Protein AF-A0A2S6CZ53-F1 (afdb_monomer_lite)

Structure (mmCIF, N/CA/C/O backbone):
data_AF-A0A2S6CZ53-F1
#
_entry.id   AF-A0A2S6CZ53-F1
#
loop_
_atom_site.group_PDB
_atom_site.id
_atom_site.type_symbol
_atom_site.label_atom_id
_atom_site.label_alt_id
_atom_site.label_comp_id
_atom_site.label_asym_id
_atom_site.label_entity_id
_atom_site.label_seq_id
_atom_site.pdbx_PDB_ins_code
_atom_site.Cartn_x
_atom_site.Cartn_y
_atom_site.Cartn_z
_atom_site.occupancy
_atom_site.B_iso_or_equiv
_atom_site.auth_seq_id
_atom_site.auth_comp_id
_atom_site.auth_asym_id
_atom_site.auth_atom_id
_atom_site.pdbx_PDB_model_num
ATOM 1 N N . ALA A 1 1 ? 1.372 1.011 5.822 1.00 97.00 1 ALA A N 1
ATOM 2 C CA . ALA A 1 1 ? -0.094 0.784 5.801 1.00 97.00 1 ALA A CA 1
ATOM 3 C C . ALA A 1 1 ? -0.378 -0.574 5.166 1.00 97.00 1 ALA A C 1
ATOM 5 O O . ALA A 1 1 ? 0.564 -1.188 4.672 1.00 97.00 1 ALA A O 1
ATOM 6 N N . LYS A 1 2 ? -1.626 -1.045 5.174 1.00 97.81 2 LYS A N 1
ATOM 7 C CA . LYS A 1 2 ? -2.056 -2.232 4.426 1.00 97.81 2 LYS A CA 1
ATOM 8 C C . LYS A 1 2 ? -3.212 -1.873 3.495 1.00 97.81 2 LYS A C 1
ATOM 10 O O . LYS A 1 2 ? -4.165 -1.236 3.931 1.00 97.81 2 LYS A O 1
ATOM 15 N N . LEU A 1 3 ? -3.111 -2.246 2.227 1.00 98.12 3 LEU A N 1
ATOM 16 C CA . LEU A 1 3 ? -4.155 -2.060 1.228 1.00 98.12 3 LEU A CA 1
ATOM 17 C C . LEU A 1 3 ? -5.274 -3.078 1.473 1.00 98.12 3 LEU A C 1
ATOM 19 O O . LEU A 1 3 ? -5.036 -4.284 1.450 1.00 98.12 3 LEU A O 1
ATOM 23 N N . ILE A 1 4 ? -6.482 -2.581 1.727 1.00 98.19 4 ILE A N 1
ATOM 24 C CA . ILE A 1 4 ? -7.693 -3.396 1.892 1.00 98.19 4 ILE A CA 1
ATOM 25 C C . ILE A 1 4 ? -8.440 -3.500 0.562 1.00 98.19 4 ILE A C 1
ATOM 27 O O . ILE A 1 4 ? -8.948 -4.563 0.219 1.00 98.19 4 ILE A O 1
ATOM 31 N N . ASN A 1 5 ? -8.496 -2.397 -0.188 1.00 98.25 5 ASN A N 1
ATOM 32 C CA . ASN A 1 5 ? -9.111 -2.334 -1.508 1.00 98.25 5 ASN A CA 1
ATOM 33 C C . ASN A 1 5 ? -8.467 -1.230 -2.356 1.00 98.25 5 ASN A C 1
ATOM 35 O O . ASN A 1 5 ? -8.011 -0.227 -1.804 1.00 98.25 5 ASN A O 1
ATOM 39 N N . GLY A 1 6 ? -8.499 -1.392 -3.676 1.00 97.88 6 GLY A N 1
ATOM 40 C CA . GLY A 1 6 ? -7.944 -0.454 -4.649 1.00 97.88 6 GLY A CA 1
ATOM 41 C C . GLY A 1 6 ? -6.620 -0.916 -5.251 1.00 97.88 6 GLY A C 1
ATOM 42 O O . GLY A 1 6 ? -6.154 -2.029 -5.005 1.00 97.88 6 GLY A O 1
ATOM 43 N N . VAL A 1 7 ? -6.026 -0.049 -6.064 1.00 98.12 7 VAL A N 1
ATOM 44 C CA . VAL A 1 7 ? -4.782 -0.293 -6.793 1.00 98.12 7 VAL A CA 1
ATOM 45 C C . VAL A 1 7 ? -3.814 0.846 -6.501 1.00 98.12 7 VAL A C 1
ATOM 47 O O . VAL A 1 7 ? -4.178 2.018 -6.592 1.00 98.12 7 VAL A O 1
ATOM 50 N N . ILE A 1 8 ? -2.573 0.504 -6.162 1.00 97.94 8 ILE A N 1
ATOM 51 C CA . ILE A 1 8 ? -1.494 1.456 -5.887 1.00 97.94 8 ILE A CA 1
ATOM 52 C C . ILE A 1 8 ? -0.230 1.040 -6.641 1.00 97.94 8 ILE A C 1
ATOM 54 O O . ILE A 1 8 ? 0.044 -0.153 -6.780 1.00 97.94 8 ILE A O 1
ATOM 58 N N . ASP A 1 9 ? 0.546 2.017 -7.095 1.00 97.94 9 ASP A N 1
ATOM 59 C CA . ASP A 1 9 ? 1.925 1.830 -7.537 1.00 97.94 9 ASP A CA 1
ATOM 60 C C . ASP A 1 9 ? 2.863 2.168 -6.376 1.00 97.94 9 ASP A C 1
ATOM 62 O O . ASP A 1 9 ? 2.805 3.261 -5.818 1.00 97.94 9 ASP A O 1
ATOM 66 N N . GLN A 1 10 ? 3.715 1.218 -6.001 1.00 97.81 10 GLN A N 1
ATOM 67 C CA . GLN A 1 10 ? 4.782 1.420 -5.020 1.00 97.81 10 GLN A CA 1
ATOM 68 C C . GLN A 1 10 ? 6.134 0.932 -5.547 1.00 97.81 10 GLN A C 1
ATOM 70 O O . GLN A 1 10 ? 6.976 0.468 -4.783 1.00 97.81 10 GLN A O 1
ATOM 75 N N . SER A 1 11 ? 6.340 0.988 -6.862 1.00 96.81 11 SER A N 1
ATOM 76 C CA . SER A 1 11 ? 7.559 0.524 -7.533 1.00 96.81 11 SER A CA 1
ATOM 77 C C . SER A 1 11 ? 8.841 1.218 -7.050 1.00 96.81 11 SER A C 1
ATOM 79 O O . SER A 1 11 ? 9.913 0.616 -7.095 1.00 96.81 11 SER A O 1
ATOM 81 N N . GLU A 1 12 ? 8.743 2.442 -6.523 1.00 96.62 12 GLU A N 1
ATOM 82 C CA . GLU A 1 12 ? 9.872 3.180 -5.940 1.00 96.62 12 GLU A CA 1
ATOM 83 C C . GLU A 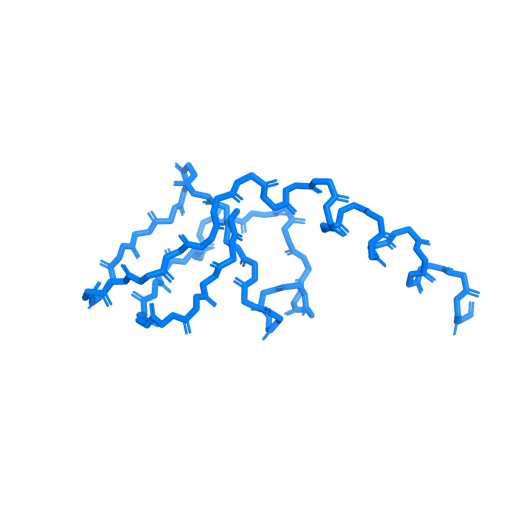1 12 ? 10.264 2.705 -4.529 1.00 96.62 12 GLU A C 1
ATOM 85 O O . GLU A 1 12 ? 11.349 3.030 -4.033 1.00 96.62 12 GLU A O 1
ATOM 90 N N . GLN A 1 13 ? 9.411 1.917 -3.867 1.00 95.25 13 GLN A N 1
ATOM 91 C CA . GLN A 1 13 ? 9.679 1.414 -2.524 1.00 95.25 13 GLN A CA 1
ATOM 92 C C . GLN A 1 13 ? 10.795 0.352 -2.545 1.00 95.25 13 GLN A C 1
ATOM 94 O O . GLN A 1 13 ? 10.833 -0.517 -3.416 1.00 95.25 13 GLN A O 1
ATOM 99 N N . LYS A 1 14 ? 11.680 0.366 -1.539 1.00 94.81 14 LYS A N 1
ATOM 100 C CA . LYS A 1 14 ? 12.802 -0.593 -1.411 1.00 94.81 14 LYS A CA 1
ATOM 101 C C . LYS A 1 14 ? 12.847 -1.363 -0.086 1.00 94.81 14 LYS A C 1
ATOM 103 O O . LYS A 1 14 ? 13.773 -2.134 0.137 1.00 94.81 14 LYS A O 1
ATOM 108 N N . PHE A 1 15 ? 11.894 -1.121 0.808 1.00 93.50 15 PHE A N 1
ATOM 109 C CA . PHE A 1 15 ? 11.882 -1.657 2.169 1.00 93.50 15 PHE A CA 1
ATOM 110 C C . PHE A 1 15 ? 11.181 -3.019 2.264 1.00 93.50 15 PHE A C 1
ATOM 112 O O . PHE A 1 15 ? 11.696 -3.941 2.890 1.00 93.50 15 PHE A O 1
ATOM 119 N N . LEU A 1 16 ? 10.016 -3.154 1.630 1.00 94.75 16 LEU A N 1
ATOM 120 C CA . LEU A 1 16 ? 9.202 -4.364 1.660 1.00 94.75 16 LEU A CA 1
ATOM 121 C C . LEU A 1 16 ? 9.772 -5.439 0.738 1.00 94.75 16 LEU A C 1
ATOM 123 O O . LEU A 1 16 ? 10.161 -5.174 -0.402 1.00 94.75 16 LEU A O 1
ATOM 127 N N . ARG A 1 17 ? 9.736 -6.675 1.221 1.00 94.19 17 ARG A N 1
ATOM 128 C CA . ARG A 1 17 ? 10.028 -7.895 0.471 1.00 94.19 17 ARG A CA 1
ATOM 129 C C . ARG A 1 17 ? 8.822 -8.286 -0.394 1.00 94.19 17 ARG A C 1
ATOM 131 O O . ARG A 1 17 ? 7.690 -7.941 -0.047 1.00 94.19 17 ARG A O 1
ATOM 138 N N . PRO A 1 18 ? 9.008 -9.088 -1.460 1.00 93.56 18 PRO A N 1
ATOM 139 C CA . PRO A 1 18 ? 7.915 -9.471 -2.362 1.00 93.56 18 PRO A CA 1
ATOM 140 C C . PRO A 1 18 ? 6.691 -10.077 -1.659 1.00 93.56 18 PRO A C 1
ATOM 142 O O . PRO A 1 18 ? 5.558 -9.758 -2.001 1.00 93.56 18 PRO A O 1
ATOM 145 N N . GLN A 1 19 ? 6.905 -10.898 -0.628 1.00 93.00 19 GLN A N 1
ATOM 146 C CA . GLN A 1 19 ? 5.826 -11.503 0.162 1.00 93.0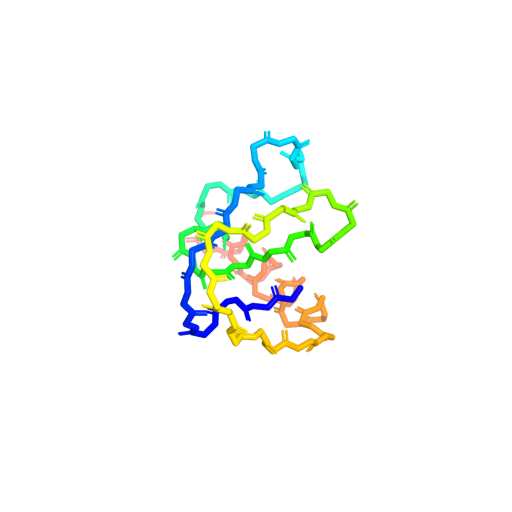0 19 GLN A CA 1
ATOM 147 C C . GLN A 1 19 ? 5.036 -10.491 1.008 1.00 93.00 19 GLN A C 1
ATOM 149 O O . GLN A 1 19 ? 3.837 -10.652 1.203 1.00 93.00 19 GLN A O 1
ATOM 154 N N . GLU A 1 20 ? 5.684 -9.426 1.487 1.00 95.06 20 GLU A N 1
ATOM 155 C CA . GLU A 1 20 ? 5.028 -8.362 2.254 1.00 95.06 20 GLU A CA 1
ATOM 156 C C . GLU A 1 20 ? 4.192 -7.481 1.318 1.00 95.06 20 GLU A C 1
ATOM 158 O O . GLU A 1 20 ? 3.065 -7.119 1.648 1.00 95.06 20 GLU A O 1
ATOM 163 N N . ILE A 1 21 ? 4.696 -7.223 0.106 1.00 95.25 21 ILE A N 1
ATOM 164 C CA . ILE A 1 21 ? 3.933 -6.566 -0.962 1.00 95.25 21 ILE A CA 1
ATOM 165 C C . ILE A 1 21 ? 2.708 -7.409 -1.338 1.00 95.25 21 ILE A C 1
ATOM 167 O O . ILE A 1 21 ? 1.598 -6.887 -1.385 1.00 95.25 21 ILE A O 1
ATOM 171 N N . ALA A 1 22 ? 2.884 -8.720 -1.541 1.00 94.12 22 ALA A N 1
ATOM 172 C CA . ALA A 1 22 ? 1.790 -9.642 -1.854 1.00 94.12 22 ALA A CA 1
ATOM 173 C C . ALA A 1 22 ? 0.751 -9.746 -0.723 1.00 94.12 22 ALA A C 1
ATOM 175 O O . ALA A 1 22 ? -0.436 -9.916 -0.986 1.00 94.12 22 ALA A O 1
ATOM 176 N N . ALA A 1 23 ? 1.173 -9.584 0.535 1.00 95.19 23 ALA A N 1
ATOM 177 C CA . ALA A 1 23 ? 0.279 -9.486 1.689 1.00 95.19 23 ALA A CA 1
ATOM 178 C C . ALA A 1 23 ? -0.452 -8.130 1.789 1.00 95.19 23 ALA A C 1
ATOM 180 O O . ALA A 1 23 ? -1.223 -7.918 2.727 1.00 95.19 23 ALA A O 1
ATOM 181 N N . GLY A 1 24 ? -0.224 -7.216 0.841 1.00 96.50 24 GLY A N 1
ATOM 182 C CA . GLY A 1 24 ? -0.891 -5.924 0.740 1.00 96.50 24 GLY A CA 1
ATOM 183 C C . GLY A 1 24 ? -0.226 -4.810 1.545 1.00 96.50 24 GLY A C 1
ATOM 184 O O . GLY A 1 24 ? -0.850 -3.771 1.741 1.00 96.50 24 GLY A O 1
ATOM 185 N N . TYR A 1 25 ? 1.001 -4.979 2.048 1.00 97.62 25 TYR A N 1
ATOM 186 C CA . TYR A 1 25 ? 1.688 -3.886 2.739 1.00 97.62 25 TYR A CA 1
ATOM 187 C C . TYR A 1 25 ? 2.136 -2.795 1.764 1.00 97.62 25 TYR A C 1
ATOM 189 O O . TYR A 1 25 ? 2.593 -3.066 0.652 1.00 97.62 25 TYR A O 1
ATOM 197 N N . VAL A 1 26 ? 2.001 -1.550 2.226 1.00 97.69 26 VAL A N 1
ATOM 198 C CA . VAL A 1 26 ? 2.246 -0.337 1.443 1.00 97.69 26 VAL A CA 1
ATOM 199 C C . VAL A 1 26 ? 3.135 0.648 2.201 1.00 97.69 26 VAL A C 1
ATOM 201 O O . VAL A 1 26 ? 2.834 0.990 3.357 1.00 97.69 26 VAL A O 1
ATOM 204 N N . VAL A 1 27 ? 4.188 1.145 1.539 1.00 97.44 27 VAL A N 1
ATOM 205 C CA . VAL A 1 27 ? 5.052 2.233 2.039 1.00 97.44 27 VAL A CA 1
ATOM 206 C C . VAL A 1 27 ? 4.513 3.579 1.555 1.00 97.44 27 VAL A C 1
ATOM 208 O O . VAL A 1 27 ? 4.845 4.071 0.479 1.00 97.44 27 VAL A O 1
ATOM 211 N N . THR A 1 28 ? 3.660 4.194 2.369 1.00 96.94 28 THR A N 1
ATOM 212 C CA . THR A 1 28 ? 2.824 5.336 1.962 1.00 96.94 28 THR A CA 1
ATOM 213 C C . THR A 1 28 ? 3.586 6.593 1.538 1.00 96.94 28 THR A C 1
ATOM 215 O O . THR A 1 28 ? 3.007 7.412 0.840 1.00 96.94 28 THR A O 1
ATOM 218 N N . CYS A 1 29 ? 4.850 6.778 1.934 1.00 96.31 29 CYS A N 1
ATOM 219 C CA . CYS A 1 29 ? 5.631 7.964 1.549 1.00 96.31 29 CYS A CA 1
ATOM 220 C C . CYS A 1 29 ? 6.084 7.967 0.081 1.00 96.31 29 CYS A C 1
ATOM 222 O O . CYS A 1 29 ? 6.470 9.018 -0.420 1.00 96.31 29 CYS A O 1
ATOM 224 N N . VAL A 1 30 ? 6.045 6.810 -0.584 1.00 96.69 30 VAL A N 1
ATOM 225 C CA . VAL A 1 30 ? 6.526 6.601 -1.962 1.00 96.69 30 VAL A CA 1
ATOM 226 C C . VAL A 1 30 ? 5.538 5.760 -2.777 1.00 96.69 30 VAL A C 1
ATOM 228 O O . VAL A 1 30 ? 5.925 4.985 -3.646 1.00 96.69 30 VAL A O 1
ATOM 231 N N . SER A 1 31 ? 4.250 5.842 -2.437 1.00 97.44 31 SER A N 1
ATOM 232 C CA . SER A 1 31 ? 3.188 5.103 -3.126 1.00 97.44 31 SER A CA 1
ATOM 233 C C . SER A 1 31 ? 2.191 6.059 -3.765 1.00 97.44 31 SER A C 1
ATOM 235 O O . SER A 1 31 ? 1.773 7.032 -3.135 1.00 97.44 31 SER A O 1
ATOM 237 N N . TYR A 1 32 ? 1.757 5.735 -4.978 1.00 98.06 32 TYR A N 1
ATOM 238 C CA . TYR A 1 32 ? 0.802 6.512 -5.758 1.00 98.06 32 TYR A CA 1
ATOM 239 C C . TYR A 1 32 ? -0.492 5.714 -5.966 1.00 98.06 32 TYR A C 1
ATOM 241 O O . TYR A 1 32 ? -0.432 4.559 -6.390 1.00 98.06 32 TYR A O 1
ATOM 249 N N . PRO A 1 33 ? -1.677 6.279 -5.676 1.00 98.00 33 PRO A N 1
ATOM 250 C CA . PRO A 1 33 ? -2.937 5.601 -5.955 1.00 98.00 33 PRO A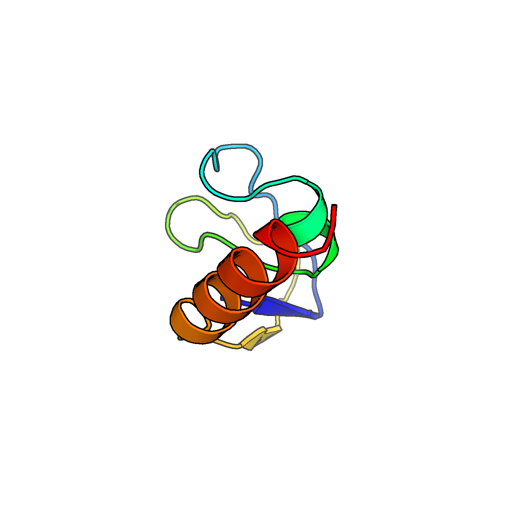 CA 1
ATOM 251 C C . PRO A 1 33 ? -3.211 5.562 -7.464 1.00 98.00 33 PRO A C 1
ATOM 253 O O . PRO A 1 33 ? -3.097 6.576 -8.149 1.00 98.00 33 PRO A O 1
ATOM 256 N N . LEU A 1 34 ? -3.607 4.394 -7.969 1.00 98.31 34 LEU A N 1
ATOM 257 C CA . LEU A 1 34 ? -4.081 4.186 -9.344 1.00 98.31 34 LEU A CA 1
ATOM 258 C C . LEU A 1 34 ? -5.611 4.015 -9.415 1.00 98.31 34 LEU A C 1
ATOM 260 O O . LEU A 1 34 ? -6.180 3.966 -10.503 1.00 98.31 34 LEU A O 1
ATOM 264 N N . SER A 1 35 ? -6.282 3.926 -8.262 1.00 98.44 35 SER A N 1
ATOM 265 C CA . SER A 1 35 ? -7.741 3.931 -8.114 1.00 98.44 35 SER A CA 1
ATOM 266 C C . SER A 1 35 ? -8.146 4.524 -6.761 1.00 98.44 35 SER A C 1
ATOM 268 O O . SER A 1 35 ? -7.290 4.828 -5.926 1.00 98.44 35 SER A O 1
ATOM 270 N N . ASP A 1 36 ? -9.450 4.591 -6.490 1.00 98.56 36 ASP A N 1
ATOM 271 C CA . ASP A 1 36 ? -9.945 4.765 -5.123 1.00 98.56 36 ASP A CA 1
ATOM 272 C C . ASP A 1 36 ? -9.413 3.630 -4.240 1.00 98.56 36 ASP A C 1
ATOM 274 O O . ASP A 1 36 ? -9.473 2.455 -4.622 1.00 98.56 36 ASP A O 1
ATOM 278 N N . CYS A 1 37 ? -8.850 3.985 -3.083 1.00 98.12 37 CYS A N 1
ATOM 279 C CA . CYS A 1 37 ? -8.161 3.048 -2.202 1.00 98.12 37 CYS A CA 1
ATOM 280 C C . CYS A 1 37 ? -8.689 3.118 -0.770 1.00 98.12 37 CYS A C 1
ATOM 282 O O . CYS A 1 37 ? -8.956 4.192 -0.234 1.00 98.12 37 CYS A O 1
ATOM 284 N N . VAL A 1 38 ? -8.742 1.958 -0.119 1.00 98.44 38 VAL A N 1
ATOM 285 C CA . VAL A 1 38 ? -8.966 1.827 1.321 1.00 98.44 38 VAL A CA 1
ATOM 286 C C . VAL A 1 38 ? -7.700 1.251 1.934 1.00 98.44 38 VAL A C 1
ATOM 288 O O . VAL A 1 38 ? -7.303 0.131 1.607 1.00 98.44 38 VAL A O 1
ATOM 291 N N . LEU A 1 39 ? -7.062 2.016 2.820 1.00 98.19 39 LEU A N 1
ATOM 292 C CA . LEU A 1 39 ? -5.854 1.599 3.523 1.00 98.19 39 LEU A CA 1
ATOM 293 C C . LEU A 1 39 ? -6.082 1.554 5.030 1.00 98.19 39 LEU A C 1
ATOM 295 O O . LEU A 1 39 ? -6.598 2.496 5.628 1.00 98.19 39 LEU A O 1
ATOM 299 N N . GLU A 1 40 ? -5.588 0.493 5.653 1.00 98.12 40 GLU A N 1
ATOM 300 C CA . GLU A 1 40 ? -5.419 0.421 7.095 1.00 98.12 40 GLU A CA 1
ATOM 301 C C . GLU A 1 40 ? -4.069 1.048 7.479 1.00 98.12 40 GLU A C 1
ATOM 303 O O . GLU A 1 40 ? -2.995 0.622 7.031 1.00 98.12 40 GLU A O 1
ATOM 308 N N . THR A 1 41 ? -4.100 2.108 8.283 1.00 97.12 41 THR A N 1
ATOM 309 C CA . THR A 1 41 ? -2.897 2.860 8.672 1.00 97.12 41 THR A CA 1
ATOM 310 C C . THR A 1 41 ? -2.189 2.227 9.879 1.00 97.12 41 THR A C 1
ATOM 312 O O . THR A 1 41 ? -2.668 1.253 10.454 1.00 97.12 41 THR A O 1
ATOM 315 N N . HIS A 1 42 ? -1.002 2.741 10.235 1.00 96.75 42 HIS A N 1
ATOM 316 C CA . HIS A 1 42 ? -0.231 2.332 11.428 1.00 96.75 42 HIS A CA 1
ATOM 317 C C . HIS A 1 42 ? 0.151 0.836 11.512 1.00 96.75 42 HIS A C 1
ATOM 319 O O . HIS A 1 42 ? 0.431 0.305 12.580 1.00 96.75 42 HIS A O 1
ATOM 325 N N . GLN A 1 43 ? 0.242 0.157 10.366 1.00 96.94 43 GLN A N 1
ATOM 326 C CA . GLN A 1 43 ? 0.532 -1.283 10.274 1.00 96.94 43 GLN A CA 1
ATOM 327 C C . GLN A 1 43 ? 2.018 -1.670 10.425 1.00 96.94 43 GLN A C 1
ATOM 329 O O . GLN A 1 43 ? 2.377 -2.8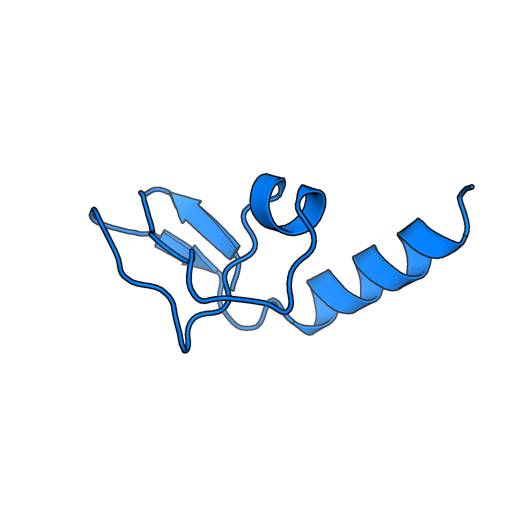27 10.218 1.00 96.94 43 GLN A O 1
ATOM 334 N N . GLU A 1 44 ? 2.896 -0.727 10.777 1.00 94.06 44 GLU A N 1
ATOM 335 C CA . GLU A 1 44 ? 4.341 -0.968 10.911 1.00 94.06 44 GLU A CA 1
ATOM 336 C C . GLU A 1 44 ? 4.656 -2.027 11.982 1.00 94.06 44 GLU A C 1
ATOM 338 O O . GLU A 1 44 ? 5.395 -2.974 11.722 1.00 94.06 44 GLU A O 1
ATOM 343 N N . GLN A 1 45 ? 4.043 -1.933 13.167 1.00 92.94 45 GLN A N 1
ATOM 344 C CA . GLN A 1 45 ? 4.282 -2.893 14.253 1.00 92.94 45 GLN A CA 1
ATOM 345 C C . GLN A 1 45 ? 3.841 -4.316 13.894 1.00 92.94 45 GLN A C 1
ATOM 347 O O . GLN A 1 45 ? 4.489 -5.286 14.287 1.00 92.94 45 GLN A O 1
ATOM 352 N N . VAL A 1 46 ? 2.731 -4.446 13.163 1.00 93.06 46 VAL A N 1
ATOM 353 C CA . VAL A 1 46 ? 2.207 -5.741 12.711 1.00 93.06 46 VAL A CA 1
ATOM 354 C C . VAL A 1 46 ? 3.157 -6.353 11.688 1.00 93.06 46 VAL A C 1
ATOM 356 O O . VAL A 1 46 ? 3.519 -7.522 11.826 1.00 93.06 46 VAL A O 1
ATOM 359 N N . LEU A 1 47 ? 3.606 -5.546 10.718 1.00 91.88 47 LEU A N 1
ATOM 360 C CA . LEU A 1 47 ? 4.597 -5.948 9.726 1.00 91.88 47 LEU A CA 1
ATOM 361 C C .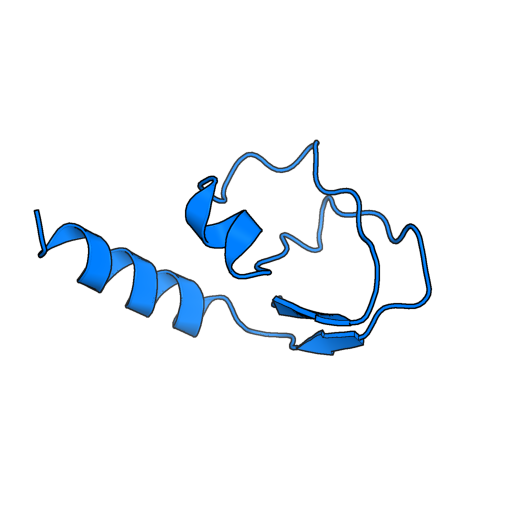 LEU A 1 47 ? 5.868 -6.462 10.410 1.00 91.88 47 LEU A C 1
ATOM 363 O O . LEU A 1 47 ? 6.218 -7.618 10.213 1.00 91.88 47 LEU A O 1
ATOM 367 N N . TYR A 1 48 ? 6.500 -5.673 11.285 1.00 89.25 48 TYR A N 1
ATOM 368 C CA . TYR A 1 48 ? 7.732 -6.093 11.964 1.00 89.25 48 TYR A CA 1
ATOM 369 C C . TYR A 1 48 ? 7.563 -7.372 12.780 1.00 89.25 48 TYR A C 1
ATOM 371 O O . TYR A 1 48 ? 8.406 -8.261 12.687 1.00 89.25 48 TYR A O 1
ATOM 379 N N . LYS A 1 49 ? 6.476 -7.502 13.553 1.00 86.88 49 LYS A N 1
ATOM 380 C CA . LYS A 1 49 ? 6.199 -8.738 14.299 1.00 86.88 49 LYS A CA 1
ATOM 381 C C . LYS A 1 49 ? 6.127 -9.928 13.346 1.00 86.88 49 LYS A C 1
ATOM 383 O O . LYS A 1 49 ? 6.859 -10.893 13.535 1.00 86.88 49 LYS A O 1
ATOM 388 N N . SER A 1 50 ? 5.312 -9.834 12.296 1.00 79.62 50 SER A N 1
ATOM 389 C CA . SER A 1 50 ? 5.187 -10.893 11.289 1.00 79.62 50 SER A CA 1
ATOM 390 C C . SER A 1 50 ? 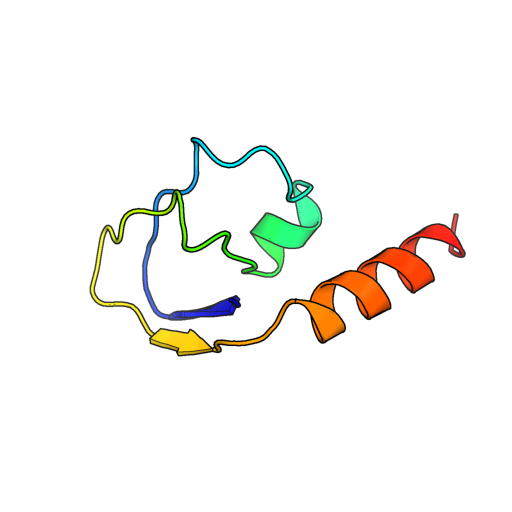6.537 -11.236 10.653 1.00 79.62 50 SER A C 1
ATOM 392 O O . SER A 1 50 ? 6.874 -12.408 10.512 1.00 79.62 50 SER A O 1
ATOM 394 N N . SER A 1 51 ? 7.332 -10.223 10.312 1.00 80.25 51 SER A N 1
ATOM 395 C CA . SER A 1 51 ? 8.632 -10.375 9.663 1.00 80.25 51 SER A CA 1
ATOM 396 C C . SER A 1 51 ? 9.672 -11.043 10.558 1.00 80.25 51 SER A C 1
ATOM 398 O O . SER A 1 51 ? 10.467 -11.828 10.048 1.00 80.25 51 SER A O 1
ATOM 400 N N . LEU A 1 52 ? 9.652 -10.779 11.869 1.00 73.81 52 LEU A N 1
ATOM 401 C CA . LEU A 1 52 ? 10.537 -11.421 12.845 1.00 73.81 52 LEU A CA 1
ATOM 402 C C . LEU A 1 52 ? 10.192 -12.897 13.062 1.00 73.81 52 LEU A C 1
ATOM 404 O O . LEU A 1 52 ? 11.095 -13.725 13.132 1.00 73.81 52 LEU A O 1
ATOM 408 N N . TYR A 1 53 ? 8.904 -13.243 13.133 1.00 67.44 53 TYR A N 1
ATOM 409 C CA . TYR A 1 53 ? 8.486 -14.641 13.288 1.00 67.44 53 TYR A CA 1
ATOM 410 C C . TYR A 1 53 ? 8.680 -15.462 12.007 1.00 67.44 53 TYR A C 1
ATOM 412 O O . TYR A 1 53 ? 8.931 -16.661 12.092 1.00 67.44 53 TYR A O 1
ATOM 420 N N . TYR A 1 54 ? 8.643 -14.826 10.832 1.00 62.00 54 TYR A N 1
ATOM 421 C CA . TYR A 1 54 ? 8.940 -15.492 9.559 1.00 62.00 54 TYR A CA 1
ATOM 422 C C . TYR A 1 54 ? 10.402 -15.951 9.444 1.00 62.00 54 TYR A C 1
ATOM 424 O O . TYR A 1 54 ? 10.682 -16.949 8.787 1.00 62.00 54 TYR A O 1
ATOM 432 N N . SER A 1 55 ? 11.333 -15.252 10.097 1.00 58.44 55 SER A N 1
ATOM 433 C CA . SER A 1 55 ? 12.765 -15.582 10.079 1.00 58.44 55 SER A CA 1
ATOM 434 C C . SER A 1 55 ? 13.128 -16.827 10.899 1.00 58.44 55 SER A C 1
ATOM 436 O O . SER A 1 55 ? 14.231 -17.333 10.752 1.00 58.44 55 SER A O 1
ATOM 438 N N . ASN A 1 56 ? 12.221 -17.323 11.749 1.00 55.09 56 ASN A N 1
ATOM 439 C CA . ASN A 1 56 ? 12.465 -18.467 12.640 1.00 55.09 56 ASN A CA 1
ATOM 440 C C . ASN A 1 56 ? 11.837 -19.784 12.136 1.00 55.09 56 ASN A C 1
ATOM 442 O O . ASN A 1 56 ? 11.794 -20.761 12.880 1.00 55.09 56 ASN A O 1
ATOM 446 N N . GLY A 1 57 ? 11.298 -19.802 10.911 1.00 54.69 57 GLY A N 1
ATOM 447 C CA . GLY A 1 57 ? 10.576 -20.941 10.324 1.00 54.69 57 GLY A CA 1
ATOM 448 C C . GLY A 1 57 ? 11.244 -21.592 9.106 1.00 54.69 57 GLY A C 1
ATOM 449 O O . GLY A 1 57 ? 10.568 -22.327 8.384 1.00 54.69 57 GLY A O 1
ATOM 450 N N . GLN A 1 58 ? 12.523 -21.309 8.843 1.00 41.62 58 GLN A N 1
ATOM 451 C CA . GLN A 1 58 ? 13.357 -21.958 7.820 1.00 41.62 58 GLN A CA 1
ATOM 452 C C . GLN A 1 58 ? 14.708 -22.334 8.422 1.00 41.62 58 GLN A C 1
ATOM 454 O O . GLN A 1 58 ? 15.279 -21.471 9.125 1.00 41.62 58 GLN A O 1
#

Sequence (58 aa):
AKLINGVIDQSEQKFLRPQEIAAGYVVTCVSYPLSDCVLETHQEQVLYKSSLYYSNGQ

Secondary structure (DSSP, 8-state):
-EEEES-EE-TT--SS-HHHHHTTB--GGG-EESS--EEE--THHHHHHHHHHHTT--

InterPro domains:
  IPR001041 2Fe-2S ferredoxin-type iron-sulfur binding domain [cd00207] (1-40)
  IPR012675 Beta-grasp domain superfamily [G3DSA:3.10.20.30] (1-56)
  IPR036010 2Fe-2S ferredoxin-like superfamily [SSF54292] (2-48)

pLDDT: mean 91.1, std 12.89, range [41.62, 98.56]

Radius of gyration: 11.73 Å; chains: 1; bounding box: 23×30×24 Å

Organism: NCBI:txid2052836

Foldseek 3Di:
DFWPDADKDQVVDDPDDPVCVVRRDDDVVRMGGPTDTDDDPPCPVVVVVVVVVVVVPD